Protein AF-A0A949ZBC8-F1 (afdb_monomer_lite)

Structure (mmCIF, N/CA/C/O backbone):
data_AF-A0A949ZBC8-F1
#
_entry.id   AF-A0A949ZBC8-F1
#
loop_
_atom_site.group_PDB
_atom_site.id
_atom_site.type_symbol
_atom_site.label_atom_id
_atom_site.label_alt_id
_atom_site.label_comp_id
_atom_site.label_asym_id
_atom_site.label_entity_id
_atom_site.label_seq_id
_atom_site.pdbx_PDB_ins_code
_atom_site.Cartn_x
_atom_site.Cartn_y
_atom_site.Cartn_z
_atom_site.occupancy
_atom_site.B_iso_or_equiv
_atom_site.auth_seq_id
_atom_site.auth_comp_id
_atom_site.auth_asym_id
_atom_site.auth_atom_id
_atom_site.pdbx_PDB_model_num
ATOM 1 N N . MET A 1 1 ? -13.170 20.636 15.207 1.00 40.31 1 MET A N 1
ATOM 2 C CA . MET A 1 1 ? -12.203 19.830 14.430 1.00 40.31 1 MET A CA 1
ATOM 3 C C . MET A 1 1 ? -11.369 19.017 15.414 1.00 40.31 1 MET A C 1
ATOM 5 O O . MET A 1 1 ? -10.655 19.615 16.205 1.00 40.31 1 MET A O 1
ATOM 9 N N . ARG A 1 2 ? -11.554 17.690 15.480 1.00 40.38 2 ARG A N 1
ATOM 10 C CA . ARG A 1 2 ? -10.799 16.797 16.387 1.00 40.38 2 ARG A CA 1
ATOM 11 C C . ARG A 1 2 ? -9.552 16.246 15.668 1.00 40.38 2 ARG A C 1
ATOM 13 O O . ARG A 1 2 ? -9.625 16.051 14.459 1.00 40.38 2 ARG A O 1
ATOM 20 N N . PRO A 1 3 ? -8.430 16.004 16.370 1.00 43.75 3 PRO A N 1
ATOM 21 C CA . PRO A 1 3 ? -7.159 15.654 15.739 1.00 43.75 3 PRO A CA 1
ATOM 22 C C . PRO A 1 3 ? -7.110 14.186 15.270 1.00 43.75 3 PRO A C 1
ATOM 24 O O . PRO A 1 3 ? -7.593 13.279 15.946 1.00 43.75 3 PRO A O 1
ATOM 27 N N . LEU A 1 4 ? -6.485 13.980 14.107 1.00 48.31 4 LEU A N 1
ATOM 28 C CA . LEU A 1 4 ? -6.268 12.720 13.380 1.00 48.31 4 LEU A CA 1
ATOM 29 C C . LEU A 1 4 ? -5.279 11.783 14.108 1.00 48.31 4 LEU A C 1
ATOM 31 O O . LEU A 1 4 ? -4.083 11.829 13.832 1.00 48.31 4 LEU A O 1
ATOM 35 N N . ARG A 1 5 ? -5.734 10.939 15.046 1.00 50.34 5 ARG A N 1
ATOM 36 C CA . ARG A 1 5 ? -4.827 10.062 15.830 1.00 50.34 5 ARG A CA 1
ATOM 37 C C . ARG A 1 5 ? -5.015 8.538 15.718 1.00 50.34 5 ARG A C 1
ATOM 39 O O . ARG A 1 5 ? -4.275 7.834 16.391 1.00 50.34 5 ARG A O 1
ATOM 46 N N . PHE A 1 6 ? -5.910 7.990 14.885 1.00 51.47 6 PHE A N 1
ATOM 47 C CA . PHE A 1 6 ? -6.327 6.578 15.073 1.00 51.47 6 PHE A CA 1
ATOM 48 C C . PHE A 1 6 ? -6.269 5.602 13.881 1.00 51.47 6 PHE A C 1
ATOM 50 O O . PHE A 1 6 ? -6.839 4.526 13.968 1.00 51.47 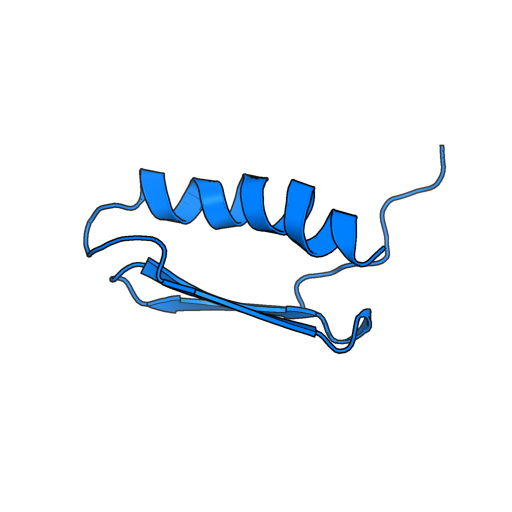6 PHE A O 1
ATOM 57 N N . ALA A 1 7 ? -5.529 5.869 12.801 1.00 54.62 7 ALA A N 1
ATOM 58 C CA . ALA A 1 7 ? -5.005 4.748 11.997 1.00 54.62 7 ALA A CA 1
ATOM 59 C C . ALA A 1 7 ? -3.557 5.045 11.641 1.00 54.62 7 ALA A C 1
ATOM 61 O O . ALA A 1 7 ? -3.271 5.800 10.716 1.00 54.62 7 ALA A O 1
ATOM 62 N N . VAL A 1 8 ? -2.656 4.520 12.461 1.00 59.06 8 VAL A N 1
ATOM 63 C CA . VAL A 1 8 ? -1.224 4.547 12.191 1.00 59.06 8 VAL A CA 1
ATOM 64 C C . VAL A 1 8 ? -0.924 3.271 11.419 1.00 59.06 8 VAL A C 1
ATOM 66 O O . VAL A 1 8 ? -1.188 2.180 11.917 1.00 59.06 8 VAL A O 1
ATOM 69 N N . ILE A 1 9 ? -0.394 3.403 10.203 1.00 61.31 9 ILE A N 1
ATOM 70 C CA . ILE A 1 9 ? 0.237 2.277 9.509 1.00 61.31 9 ILE A CA 1
ATOM 71 C C . ILE A 1 9 ? 1.435 1.872 10.370 1.00 61.31 9 ILE A C 1
ATOM 73 O O . ILE A 1 9 ? 2.371 2.654 10.520 1.00 61.31 9 ILE A O 1
ATOM 77 N N . VAL A 1 10 ? 1.388 0.687 10.981 1.00 57.22 10 VAL A N 1
ATOM 78 C CA . VAL A 1 10 ? 2.454 0.231 11.893 1.00 57.22 10 VAL A CA 1
ATOM 79 C C . VAL A 1 10 ? 3.619 -0.383 11.113 1.00 57.22 10 VAL A C 1
ATOM 81 O O . VAL A 1 10 ? 4.770 -0.257 11.521 1.00 57.22 10 VAL A O 1
ATOM 84 N N . THR A 1 11 ? 3.349 -0.996 9.959 1.00 59.34 11 THR A N 1
ATOM 85 C CA . THR A 1 11 ? 4.389 -1.449 9.033 1.00 59.34 11 THR A CA 1
ATOM 86 C C . THR A 1 11 ? 3.885 -1.381 7.594 1.00 59.34 11 THR A C 1
ATOM 88 O O . THR A 1 11 ? 2.749 -1.772 7.311 1.00 59.34 11 THR A O 1
ATOM 91 N N . CYS A 1 12 ? 4.721 -0.858 6.697 1.00 64.19 12 CYS A N 1
ATOM 92 C CA . CYS A 1 12 ? 4.568 -1.041 5.264 1.00 64.19 12 CYS A CA 1
ATOM 93 C C . CYS A 1 12 ? 5.841 -1.697 4.729 1.00 64.19 12 CYS A C 1
ATOM 95 O O . CYS A 1 12 ? 6.951 -1.218 4.957 1.00 64.19 12 CYS A O 1
ATOM 97 N N . THR A 1 13 ? 5.684 -2.830 4.053 1.00 72.94 13 THR A N 1
ATOM 98 C CA . THR A 1 13 ? 6.774 -3.474 3.318 1.00 72.94 13 THR A CA 1
ATOM 99 C C . THR A 1 13 ? 6.415 -3.498 1.843 1.00 72.94 13 THR A C 1
ATOM 101 O O . THR A 1 13 ? 5.250 -3.676 1.476 1.00 72.94 13 THR A O 1
ATOM 104 N N . GLY A 1 14 ? 7.419 -3.225 1.016 1.00 79.38 14 GLY A N 1
ATOM 105 C CA . GLY A 1 14 ? 7.283 -3.019 -0.414 1.00 79.38 14 GLY A CA 1
ATOM 106 C C . GLY A 1 14 ? 8.262 -3.899 -1.178 1.00 79.38 14 GLY A C 1
ATOM 107 O O . GLY A 1 14 ? 9.468 -3.801 -0.963 1.00 79.38 14 GLY A O 1
ATOM 108 N N . GLY A 1 15 ? 7.768 -4.737 -2.084 1.00 84.69 15 GLY A N 1
ATOM 109 C CA . GLY A 1 15 ? 8.599 -5.377 -3.101 1.00 84.69 15 GLY A CA 1
ATOM 110 C C . GLY A 1 15 ? 8.751 -4.454 -4.307 1.00 84.69 15 GLY A C 1
ATOM 111 O O . GLY A 1 15 ? 7.770 -3.847 -4.733 1.00 84.69 15 GLY A O 1
ATOM 112 N N . ASN A 1 16 ? 9.950 -4.367 -4.901 1.00 85.94 16 ASN A N 1
ATOM 113 C CA . ASN A 1 16 ? 10.220 -3.491 -6.058 1.00 85.94 16 ASN A CA 1
ATOM 114 C C . ASN A 1 16 ? 9.306 -3.747 -7.271 1.00 85.94 16 ASN A C 1
ATOM 116 O O . ASN A 1 16 ? 9.252 -2.920 -8.175 1.00 85.94 16 ASN A O 1
ATOM 120 N N . GLY A 1 17 ? 8.595 -4.875 -7.299 1.00 87.88 17 GLY A N 1
ATOM 121 C CA . GLY A 1 17 ? 7.552 -5.177 -8.272 1.00 87.88 17 GLY A CA 1
ATOM 122 C C . GLY A 1 17 ? 6.164 -4.675 -7.873 1.00 87.88 17 GLY A C 1
ATOM 123 O O . GLY A 1 17 ? 5.192 -5.256 -8.326 1.00 87.88 17 GLY A O 1
ATOM 124 N N . GLY A 1 18 ? 6.036 -3.665 -7.008 1.00 89.31 18 GLY A N 1
ATOM 125 C CA . GLY A 1 18 ? 4.739 -3.084 -6.654 1.00 89.31 18 GLY A CA 1
ATOM 126 C C . GLY A 1 18 ? 3.928 -3.875 -5.625 1.00 89.31 18 GLY A C 1
ATOM 127 O O . GLY A 1 18 ? 2.743 -3.597 -5.470 1.00 89.31 18 GLY A O 1
ATOM 128 N N . GLN A 1 19 ? 4.512 -4.853 -4.929 1.00 92.00 19 GLN A N 1
ATOM 129 C CA . GLN A 1 19 ? 3.829 -5.565 -3.845 1.00 92.00 19 GLN A CA 1
ATOM 130 C C . GLN A 1 19 ? 3.856 -4.702 -2.589 1.00 92.00 19 GLN A C 1
ATOM 132 O O . GLN A 1 19 ? 4.934 -4.430 -2.075 1.00 92.00 19 GLN A O 1
ATOM 137 N N . LEU A 1 20 ? 2.698 -4.278 -2.100 1.00 90.69 20 LEU A N 1
ATOM 138 C CA . LEU A 1 20 ? 2.562 -3.430 -0.922 1.00 90.69 20 LEU A CA 1
ATOM 139 C C . LEU A 1 20 ? 1.731 -4.162 0.128 1.00 90.69 20 LEU A C 1
ATOM 141 O O . LEU A 1 20 ? 0.611 -4.583 -0.160 1.00 90.69 20 LEU A O 1
ATOM 145 N N . LEU A 1 21 ? 2.260 -4.282 1.341 1.00 91.75 21 LEU A N 1
ATOM 146 C CA . LEU A 1 21 ? 1.541 -4.846 2.480 1.00 91.75 21 LEU A CA 1
ATOM 147 C C . LEU A 1 21 ? 1.420 -3.791 3.576 1.00 91.75 21 LEU A C 1
ATOM 149 O O . LEU A 1 21 ? 2.433 -3.259 4.028 1.00 91.75 21 LEU A O 1
ATOM 153 N N . PHE A 1 22 ? 0.192 -3.528 4.015 1.00 91.44 22 PHE A N 1
ATOM 154 C CA . PHE A 1 22 ? -0.130 -2.621 5.110 1.00 91.44 22 PHE A CA 1
ATOM 155 C C . PHE A 1 22 ? -0.838 -3.386 6.220 1.00 91.44 22 PHE A C 1
ATOM 157 O O . PHE A 1 22 ? -1.793 -4.120 5.961 1.00 91.44 22 PHE A O 1
ATOM 164 N N . VAL A 1 23 ? -0.407 -3.170 7.459 1.00 91.50 23 VAL A N 1
ATOM 165 C CA . VAL A 1 23 ? -1.065 -3.732 8.643 1.00 91.50 23 VAL A CA 1
ATOM 166 C C . VAL A 1 23 ? -1.585 -2.594 9.514 1.00 91.50 23 VAL A C 1
ATOM 168 O O . VAL A 1 23 ? -0.832 -1.683 9.877 1.00 91.50 23 VAL A O 1
ATOM 171 N N . PHE A 1 24 ? -2.870 -2.671 9.859 1.00 90.06 24 PHE A N 1
ATOM 172 C CA . PHE A 1 24 ? -3.591 -1.723 10.705 1.00 90.06 24 PHE A CA 1
ATOM 173 C C . PHE A 1 24 ? -4.122 -2.445 11.953 1.00 90.06 24 PHE A C 1
ATOM 175 O O . PHE A 1 24 ? -5.285 -2.849 11.979 1.00 90.06 24 PHE A O 1
ATOM 182 N N . PRO A 1 25 ? -3.304 -2.616 13.009 1.00 89.38 25 PRO A N 1
ATOM 183 C CA . PRO A 1 25 ? -3.700 -3.400 14.180 1.00 89.38 25 PRO A CA 1
ATOM 184 C C . PRO A 1 25 ? -4.931 -2.847 14.902 1.00 89.38 25 PRO A C 1
ATOM 186 O O . PRO A 1 25 ? -5.752 -3.606 15.395 1.00 89.38 25 PRO A O 1
ATOM 189 N N . GLN A 1 26 ? -5.092 -1.520 14.939 1.00 88.44 26 GLN A N 1
ATOM 190 C CA . GLN A 1 26 ? -6.238 -0.875 15.591 1.00 88.44 26 GLN A CA 1
ATOM 191 C C . GLN A 1 26 ? -7.564 -1.151 14.872 1.00 88.44 26 GLN A C 1
ATOM 193 O O . GLN A 1 26 ? -8.621 -0.924 15.451 1.00 88.44 26 GLN A O 1
ATOM 198 N N . LEU A 1 27 ? -7.495 -1.600 13.618 1.00 89.81 27 LEU A N 1
ATOM 199 C CA . LEU A 1 27 ? -8.643 -1.924 12.778 1.00 89.81 27 LEU A CA 1
ATOM 200 C C . LEU A 1 27 ? -8.785 -3.438 12.556 1.00 89.81 27 LEU A C 1
ATOM 202 O O . LEU A 1 27 ? -9.642 -3.833 11.777 1.00 89.81 27 LEU A O 1
ATOM 206 N N . ASP A 1 28 ? -7.929 -4.262 13.180 1.00 91.38 28 ASP A N 1
ATOM 207 C CA . ASP A 1 28 ? -7.802 -5.704 12.908 1.00 91.38 28 ASP A CA 1
ATOM 208 C C . ASP A 1 28 ? -7.798 -6.024 11.399 1.00 91.38 28 ASP A C 1
ATOM 210 O O . ASP A 1 28 ? -8.501 -6.898 10.896 1.00 91.38 28 ASP A O 1
ATOM 214 N N . MET A 1 29 ? -7.039 -5.225 10.641 1.00 90.94 29 MET A N 1
AT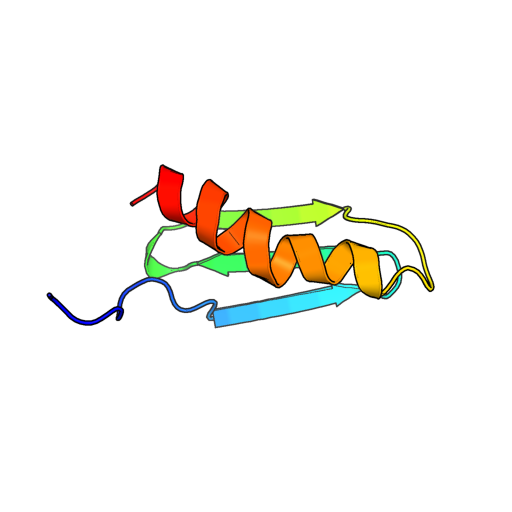OM 215 C CA . MET A 1 29 ? -7.092 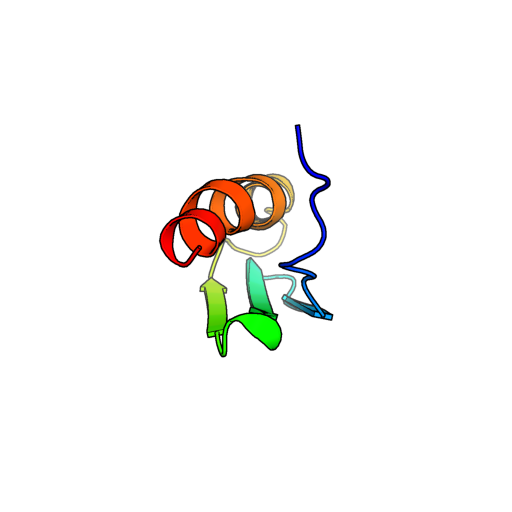-5.219 9.182 1.00 90.94 29 MET A CA 1
ATOM 216 C C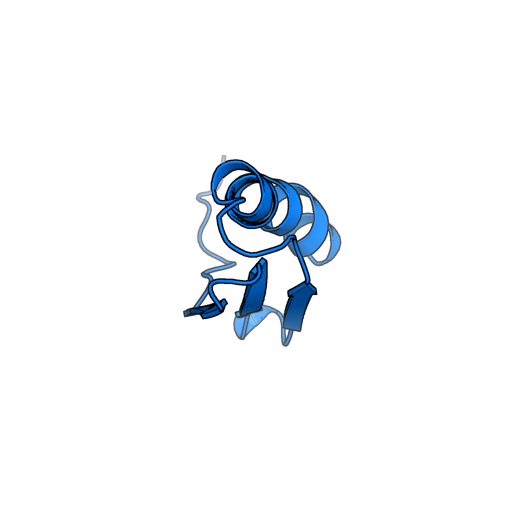 . MET A 1 29 ? -5.698 -5.329 8.574 1.00 90.94 29 MET A C 1
ATOM 218 O O . MET A 1 29 ? -4.756 -4.636 8.968 1.00 90.94 29 MET A O 1
ATOM 222 N N . THR A 1 30 ? -5.597 -6.159 7.538 1.00 93.44 30 THR A N 1
ATOM 223 C CA . THR A 1 30 ? -4.432 -6.238 6.654 1.00 93.44 30 THR A CA 1
ATOM 224 C C . THR A 1 30 ? -4.854 -5.947 5.223 1.00 93.44 30 THR A C 1
ATOM 226 O O . THR A 1 30 ? -5.863 -6.464 4.750 1.00 93.44 30 THR A O 1
ATOM 229 N N . VAL A 1 31 ? -4.063 -5.136 4.524 1.00 92.19 31 VAL A N 1
ATOM 230 C CA . VAL A 1 31 ? -4.297 -4.766 3.127 1.00 92.19 31 VAL A CA 1
ATOM 231 C C . VAL A 1 31 ? -3.074 -5.162 2.311 1.00 92.19 31 VAL A C 1
ATOM 233 O O . VAL A 1 31 ? -1.977 -4.663 2.557 1.00 92.19 31 VAL A O 1
ATOM 236 N N . MET A 1 32 ? -3.266 -6.042 1.328 1.00 92.38 32 MET A N 1
ATOM 237 C CA . MET A 1 32 ? -2.239 -6.405 0.351 1.00 92.38 32 MET A CA 1
ATOM 238 C C . MET A 1 32 ? -2.641 -5.890 -1.029 1.00 92.38 32 MET A C 1
ATOM 240 O O . MET A 1 32 ? -3.742 -6.166 -1.500 1.00 92.38 32 MET A O 1
ATOM 244 N N . ILE A 1 33 ? -1.737 -5.161 -1.682 1.00 91.12 33 ILE A N 1
ATOM 245 C CA . ILE A 1 33 ? -1.938 -4.611 -3.023 1.00 91.12 33 ILE A CA 1
ATOM 246 C C . ILE A 1 33 ? -0.793 -5.064 -3.927 1.00 91.12 33 ILE A C 1
ATOM 248 O O . ILE A 1 33 ? 0.379 -4.868 -3.614 1.00 91.12 33 ILE A O 1
ATOM 252 N N . THR A 1 34 ? -1.132 -5.621 -5.086 1.00 91.06 34 THR A N 1
ATOM 253 C CA . THR A 1 34 ? -0.210 -5.819 -6.212 1.00 91.06 34 THR A CA 1
ATOM 254 C C . THR A 1 34 ? -0.359 -4.637 -7.170 1.00 91.06 34 THR A C 1
ATOM 256 O O . THR A 1 34 ? -1.158 -4.677 -8.102 1.00 91.06 34 THR A O 1
ATOM 259 N N . ALA A 1 35 ? 0.337 -3.540 -6.877 1.00 85.81 35 ALA A N 1
ATOM 260 C CA . ALA A 1 35 ? 0.044 -2.218 -7.426 1.00 85.81 35 ALA A CA 1
ATOM 261 C C . ALA A 1 35 ? 0.599 -1.958 -8.838 1.00 85.81 35 ALA A C 1
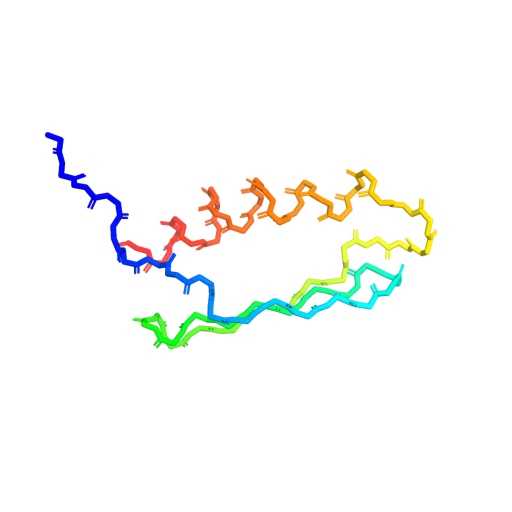ATOM 263 O O . ALA A 1 35 ? 0.031 -1.141 -9.561 1.00 85.81 35 ALA A O 1
ATOM 264 N N . ALA A 1 36 ? 1.726 -2.575 -9.221 1.00 86.94 36 ALA A N 1
ATOM 265 C CA . ALA A 1 36 ? 2.417 -2.286 -10.486 1.00 86.94 36 ALA A CA 1
ATOM 266 C C . ALA A 1 36 ? 3.492 -3.342 -10.832 1.00 86.94 36 ALA A C 1
ATOM 268 O O . ALA A 1 36 ? 3.448 -4.453 -10.318 1.00 86.94 36 ALA A O 1
ATOM 269 N N . ASN A 1 37 ? 4.454 -2.982 -11.697 1.00 89.19 37 ASN A N 1
ATOM 270 C CA . ASN A 1 37 ? 5.674 -3.736 -12.009 1.00 89.19 37 ASN A CA 1
ATOM 271 C C . ASN A 1 37 ? 6.946 -2.963 -11.609 1.00 89.19 37 ASN A C 1
ATOM 273 O O . ASN A 1 37 ? 6.901 -1.793 -11.219 1.00 89.19 37 ASN A O 1
ATOM 277 N N . TYR A 1 38 ? 8.105 -3.609 -11.769 1.00 90.19 38 TYR A N 1
ATOM 278 C CA . TYR A 1 38 ? 9.415 -3.004 -11.526 1.00 90.19 38 TYR A CA 1
ATOM 279 C C . TYR A 1 38 ? 9.618 -1.691 -12.297 1.00 90.19 38 TYR A C 1
ATOM 281 O O . TYR A 1 38 ? 9.247 -1.573 -13.464 1.00 90.19 38 TYR A O 1
ATOM 289 N N . GLY A 1 39 ? 10.222 -0.695 -11.643 1.00 90.31 39 GLY A N 1
ATOM 290 C CA . GLY A 1 39 ? 10.510 0.617 -12.236 1.00 90.31 39 GLY A CA 1
ATOM 291 C C . GLY A 1 39 ? 9.309 1.566 -12.330 1.00 90.31 39 GLY A C 1
ATOM 292 O O . GLY A 1 39 ? 9.481 2.728 -12.688 1.00 90.31 39 GLY A O 1
ATOM 293 N N . GLN A 1 40 ? 8.103 1.132 -11.954 1.00 92.94 40 GLN A N 1
ATOM 294 C CA . GLN A 1 40 ? 6.901 1.968 -12.009 1.00 92.94 40 GLN A CA 1
ATOM 295 C C . GLN A 1 40 ? 6.661 2.723 -10.695 1.00 92.94 40 GLN A C 1
ATOM 297 O O . GLN A 1 40 ? 5.538 2.754 -10.183 1.00 92.94 40 GLN A O 1
ATOM 302 N N . TYR A 1 41 ? 7.712 3.361 -10.147 1.00 89.38 41 TYR A N 1
ATOM 303 C CA . TYR A 1 41 ? 7.605 3.993 -8.827 1.00 89.38 41 TYR A CA 1
ATOM 304 C C . TYR A 1 41 ? 6.514 5.084 -8.718 1.00 89.38 41 TYR A C 1
ATOM 306 O O . TYR A 1 41 ? 5.883 5.245 -7.683 1.00 89.38 41 TYR A O 1
ATOM 314 N N . PRO A 1 42 ? 6.217 5.868 -9.756 1.00 91.56 42 PRO A N 1
ATOM 315 C CA . PRO A 1 42 ? 5.139 6.849 -9.641 1.00 91.56 42 PRO A CA 1
ATOM 316 C C . PRO A 1 42 ? 3.738 6.222 -9.508 1.00 91.56 42 PRO A C 1
ATOM 318 O O . PRO A 1 42 ? 2.807 6.888 -9.066 1.00 91.56 42 PRO A O 1
ATOM 321 N N . VAL A 1 43 ? 3.568 4.948 -9.889 1.00 90.44 43 VAL A N 1
ATOM 322 C CA . VAL A 1 43 ? 2.270 4.257 -9.882 1.00 90.44 43 VAL A CA 1
ATOM 323 C C . VAL A 1 43 ? 1.949 3.714 -8.493 1.00 90.44 43 VAL A C 1
ATOM 325 O O . VAL A 1 43 ? 0.963 4.146 -7.905 1.00 90.44 43 VAL A O 1
ATOM 328 N N . TRP A 1 44 ? 2.797 2.847 -7.918 1.00 88.62 44 TRP A N 1
ATOM 329 C CA . TRP A 1 44 ? 2.587 2.287 -6.564 1.00 88.62 44 TRP A CA 1
ATOM 330 C C . TRP A 1 44 ? 2.466 3.377 -5.463 1.00 88.62 44 TRP A C 1
ATOM 332 O O . TRP A 1 44 ? 1.788 3.158 -4.464 1.00 88.62 44 TRP A O 1
ATOM 342 N N . GLN A 1 45 ? 3.019 4.584 -5.662 1.00 88.88 45 GLN A N 1
ATOM 343 C CA . GLN A 1 45 ? 3.019 5.675 -4.689 1.00 88.88 45 GLN A CA 1
ATOM 344 C C . GLN A 1 45 ? 1.615 6.268 -4.541 1.00 88.88 45 GLN A C 1
ATOM 346 O O . GLN A 1 45 ? 1.219 6.627 -3.435 1.00 88.88 45 GLN A O 1
ATOM 351 N N . LYS A 1 46 ? 0.831 6.298 -5.624 1.00 91.88 46 LYS A N 1
ATOM 352 C CA . LYS A 1 46 ? -0.574 6.726 -5.583 1.00 91.88 46 LYS A CA 1
ATOM 353 C C . LYS A 1 46 ? -1.426 5.796 -4.725 1.00 91.88 46 LYS A C 1
ATOM 355 O O . LYS A 1 46 ? -2.295 6.252 -3.995 1.00 91.88 46 LYS A O 1
ATOM 360 N N . PHE A 1 47 ? -1.147 4.492 -4.744 1.00 89.56 47 PHE A N 1
ATOM 361 C CA . PHE A 1 47 ? -1.864 3.544 -3.888 1.00 89.56 47 PHE A CA 1
ATOM 362 C C . PHE A 1 47 ? -1.582 3.811 -2.408 1.00 89.56 47 PHE A C 1
ATOM 364 O O . PHE A 1 47 ? -2.505 3.797 -1.600 1.00 89.56 47 PHE A O 1
ATOM 371 N N . VAL A 1 48 ? -0.322 4.098 -2.067 1.00 87.25 48 VAL A N 1
ATOM 372 C CA . VAL A 1 48 ? 0.092 4.410 -0.691 1.00 87.25 48 VAL A CA 1
ATOM 373 C C . VAL A 1 48 ? -0.510 5.727 -0.208 1.00 87.25 48 VAL A C 1
ATOM 375 O O . VAL A 1 48 ? -1.005 5.797 0.913 1.00 87.25 48 VAL A O 1
ATOM 378 N N . ASN A 1 49 ? -0.453 6.762 -1.046 1.00 89.50 49 ASN A N 1
ATOM 379 C CA . ASN A 1 49 ? -0.772 8.128 -0.642 1.00 89.50 49 ASN A CA 1
ATOM 380 C C . ASN A 1 49 ? -2.250 8.494 -0.793 1.00 89.50 49 ASN A C 1
ATOM 382 O O . ASN A 1 49 ? -2.691 9.411 -0.112 1.00 89.50 49 ASN A O 1
ATOM 386 N N . GLU A 1 50 ? -2.988 7.816 -1.674 1.00 91.94 50 GLU A N 1
ATOM 387 C CA . GLU A 1 50 ? -4.376 8.163 -2.007 1.00 91.94 50 GLU A CA 1
ATOM 388 C C . GLU A 1 50 ? -5.302 6.969 -1.739 1.00 91.94 50 GLU A C 1
ATOM 390 O O . GLU A 1 50 ? -6.159 7.029 -0.862 1.00 91.94 50 GLU A O 1
ATOM 395 N N . LEU A 1 51 ? -5.106 5.830 -2.422 1.00 91.62 51 LEU A N 1
ATOM 396 C CA . LEU A 1 51 ? -6.066 4.716 -2.351 1.00 91.62 51 LEU A CA 1
ATOM 397 C C . LEU A 1 51 ? -6.247 4.171 -0.922 1.00 91.62 51 LEU A C 1
ATOM 399 O O . LEU A 1 51 ? -7.369 4.006 -0.443 1.00 91.62 51 LEU A O 1
ATOM 403 N N . VAL A 1 52 ? -5.139 3.864 -0.247 1.00 90.69 52 VAL A N 1
ATOM 404 C CA . VAL A 1 52 ? -5.163 3.286 1.100 1.00 90.69 52 VAL A CA 1
ATOM 405 C C . VAL A 1 52 ? -5.781 4.246 2.127 1.00 90.69 52 VAL A C 1
ATOM 407 O O . VAL A 1 52 ? -6.719 3.822 2.806 1.00 90.69 52 VAL A O 1
ATOM 410 N N . PRO A 1 53 ? -5.324 5.506 2.274 1.00 88.88 53 PRO A N 1
ATOM 411 C CA . PRO A 1 53 ? -5.898 6.410 3.268 1.00 88.88 53 PRO A CA 1
ATOM 412 C C . PRO A 1 53 ? -7.320 6.870 2.923 1.00 88.88 53 PRO A C 1
ATOM 414 O O . PRO A 1 53 ? -8.181 6.843 3.805 1.00 88.88 53 PRO A O 1
ATOM 417 N N . ASP A 1 54 ? -7.578 7.258 1.671 1.00 92.81 54 ASP A N 1
ATOM 418 C CA . ASP A 1 54 ? -8.802 7.989 1.316 1.00 92.81 54 ASP A CA 1
ATOM 419 C C . ASP A 1 54 ? -9.989 7.070 1.030 1.00 92.81 54 ASP A C 1
ATOM 421 O O . ASP A 1 54 ? -11.134 7.501 1.144 1.00 92.81 54 ASP A O 1
ATOM 425 N N . TYR A 1 55 ? -9.735 5.802 0.690 1.00 92.44 55 TYR A N 1
ATOM 426 C CA . TYR A 1 55 ? -10.794 4.854 0.339 1.00 92.44 55 TYR A CA 1
ATOM 427 C C . TYR A 1 55 ? -10.831 3.652 1.274 1.00 92.44 55 TYR A C 1
ATOM 429 O O . TYR A 1 55 ? -11.883 3.348 1.828 1.00 92.44 55 TYR A O 1
ATOM 437 N N . ILE A 1 56 ? -9.703 2.970 1.489 1.00 91.69 56 ILE A N 1
ATOM 438 C CA . ILE A 1 56 ? -9.705 1.726 2.276 1.00 91.69 56 ILE A CA 1
ATOM 439 C C . ILE A 1 56 ? -9.870 2.030 3.764 1.00 91.69 56 ILE A C 1
ATOM 441 O O . ILE A 1 56 ? -10.809 1.552 4.394 1.00 91.69 56 ILE A O 1
ATOM 445 N N . VAL A 1 57 ? -8.992 2.865 4.324 1.00 90.31 57 VAL A N 1
ATOM 446 C CA . VAL A 1 57 ? -9.062 3.255 5.739 1.00 90.31 57 VAL A CA 1
ATOM 447 C C . VAL A 1 57 ? -10.321 4.076 6.019 1.00 90.31 57 VAL A C 1
ATOM 449 O O . VAL A 1 57 ? -10.889 3.961 7.102 1.00 90.31 57 VAL A O 1
ATOM 452 N N . ALA A 1 58 ? -10.772 4.890 5.062 1.00 88.75 58 ALA A N 1
ATOM 453 C CA . ALA A 1 58 ? -12.005 5.659 5.193 1.00 88.75 58 ALA A CA 1
ATOM 454 C C . ALA A 1 58 ? -13.265 4.780 5.242 1.00 88.75 58 ALA A C 1
ATOM 456 O O . ALA A 1 58 ? -14.189 5.117 5.968 1.00 88.75 58 ALA A O 1
ATOM 457 N N . ALA A 1 59 ? -13.308 3.659 4.514 1.00 91.12 59 ALA A N 1
ATOM 458 C CA . ALA A 1 59 ? -14.485 2.787 4.464 1.00 91.12 59 ALA A CA 1
ATOM 459 C C . ALA A 1 59 ? -14.701 1.945 5.733 1.00 91.12 59 ALA A C 1
ATOM 461 O O . ALA A 1 59 ? -15.810 1.471 5.970 1.00 91.12 59 ALA A O 1
ATOM 462 N N . VAL A 1 60 ? -13.647 1.725 6.523 1.00 86.25 60 VAL A N 1
ATOM 463 C CA . VAL A 1 60 ? -13.688 0.902 7.747 1.00 86.25 60 VAL A CA 1
ATOM 464 C C . VAL A 1 60 ? -13.695 1.731 9.037 1.00 86.25 60 VAL A C 1
ATOM 466 O O . VAL A 1 60 ? -13.656 1.167 10.129 1.00 86.25 60 VAL A O 1
ATOM 469 N N . ARG A 1 61 ? -13.706 3.062 8.918 1.00 66.00 61 ARG A N 1
ATOM 470 C CA . ARG A 1 61 ? -13.862 4.015 10.025 1.00 66.00 61 ARG A CA 1
ATOM 471 C C . ARG A 1 61 ? -15.304 4.487 10.127 1.00 66.00 61 ARG A C 1
ATOM 473 O O .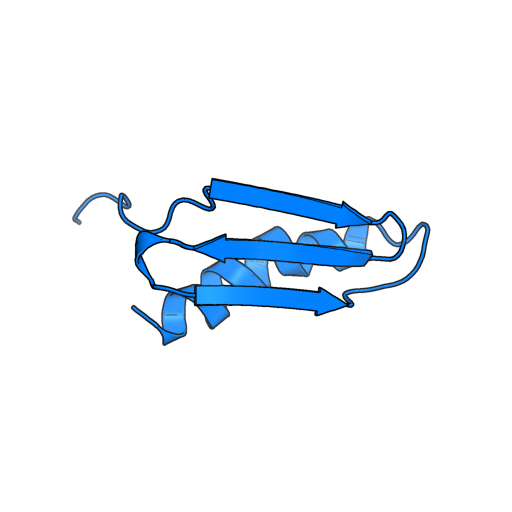 ARG A 1 61 ? -15.728 4.720 11.279 1.00 66.00 61 ARG A O 1
#

Secondary structure (DSSP, 8-state):
-----S----EEEEETTTEEEEEEGGGTEEEEEE---TT-HHHHHHIIIIIIIIIIIHHT-

Radius of gyration: 12.3 Å; chains: 1; bounding box: 25×26×29 Å

Foldseek 3Di:
DDDDDAFDFPDWDADQQLWIWTDGVSLNDIDTDSFGGHPPVVGSVCCVPPVCVPPVVVVSD

pLDDT: mean 81.85, std 15.52, range [40.31, 93.44]

Sequence (61 aa):
MRPLRFAVIVTCTGGNGGQLLFVFPQLDMTVMITAANYGQYPVWQKFVNELVPDYIVAAVR